Protein AF-A0A1A9I0U7-F1 (afdb_monomer_lite)

Foldseek 3Di:
DPPVVVVVVVVVVVVVVVVVVVVLLVVVVVCPVVQAWDWDQDPVAIKIKHWDDPDSRKIKIWIWTQDPNDIGTDDIDIDD

Structure (mmCIF, N/CA/C/O backbone):
data_AF-A0A1A9I0U7-F1
#
_entry.id   AF-A0A1A9I0U7-F1
#
loop_
_atom_site.group_PDB
_atom_site.id
_atom_site.type_symbol
_atom_site.label_atom_id
_atom_site.label_alt_id
_atom_site.label_comp_id
_atom_site.label_asym_id
_atom_site.label_entity_id
_atom_site.label_seq_id
_atom_site.pdbx_PDB_ins_code
_atom_site.Cartn_x
_atom_site.Cartn_y
_atom_site.Cartn_z
_atom_site.occupancy
_atom_site.B_iso_or_equiv
_atom_site.auth_seq_id
_atom_site.auth_comp_id
_atom_site.auth_asym_id
_atom_site.auth_atom_id
_atom_site.pdbx_PDB_model_num
ATOM 1 N N . MET A 1 1 ? 26.143 15.570 -43.236 1.00 59.41 1 MET A N 1
ATOM 2 C CA . MET A 1 1 ? 26.386 14.581 -42.153 1.00 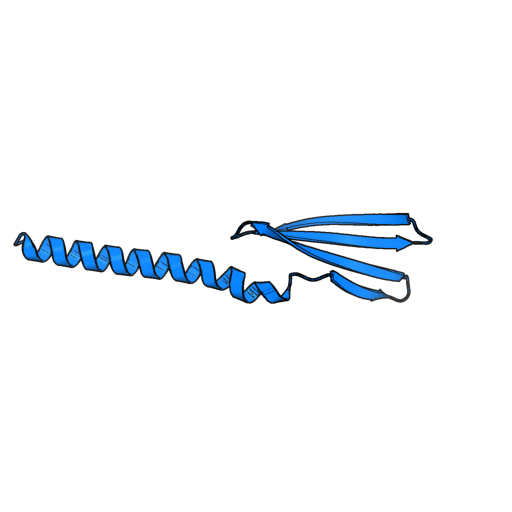59.41 1 MET A CA 1
ATOM 3 C C . MET A 1 1 ? 26.464 13.188 -42.751 1.00 59.41 1 MET A C 1
ATOM 5 O O . MET A 1 1 ? 25.529 12.803 -43.445 1.00 59.41 1 MET A O 1
ATOM 9 N N . LYS A 1 2 ? 27.560 12.456 -42.510 1.00 78.00 2 LYS A N 1
ATOM 10 C CA . LYS A 1 2 ? 27.720 11.067 -42.970 1.00 78.00 2 LYS A CA 1
ATOM 11 C C . LYS A 1 2 ? 26.659 10.181 -42.306 1.00 78.00 2 LYS A C 1
ATOM 13 O O . LYS A 1 2 ? 26.327 10.396 -41.141 1.00 78.00 2 LYS A O 1
ATOM 18 N N . THR A 1 3 ? 26.139 9.192 -43.029 1.00 78.31 3 THR A N 1
ATOM 19 C CA . THR A 1 3 ? 25.078 8.283 -42.553 1.00 78.31 3 THR A CA 1
ATOM 20 C C . THR A 1 3 ? 25.436 7.619 -41.219 1.00 78.31 3 THR A C 1
ATOM 22 O O . THR A 1 3 ? 24.590 7.537 -40.334 1.00 78.31 3 THR A O 1
ATOM 25 N N . GLY A 1 4 ? 26.715 7.282 -41.010 1.00 78.75 4 GLY A N 1
ATOM 26 C CA . GLY A 1 4 ? 27.209 6.751 -39.734 1.00 78.75 4 GLY A CA 1
ATOM 27 C C . GLY A 1 4 ? 27.017 7.699 -38.542 1.00 78.75 4 GLY A C 1
ATOM 28 O O . GLY A 1 4 ? 26.622 7.260 -37.469 1.00 78.75 4 GLY A O 1
ATOM 29 N N . THR A 1 5 ? 27.191 9.013 -38.725 1.00 80.12 5 THR A N 1
ATOM 30 C CA . THR A 1 5 ? 26.975 10.004 -37.655 1.00 80.12 5 THR A CA 1
ATOM 31 C C . THR A 1 5 ? 25.500 10.092 -37.252 1.00 80.12 5 THR A C 1
ATOM 33 O O . THR A 1 5 ? 25.197 10.252 -36.076 1.00 80.12 5 THR A O 1
ATOM 36 N N . LYS A 1 6 ? 24.569 9.940 -38.205 1.00 81.25 6 LYS A N 1
ATOM 37 C CA . LYS A 1 6 ? 23.124 9.940 -37.917 1.00 81.25 6 LYS A CA 1
ATOM 38 C C . LYS A 1 6 ? 22.703 8.718 -37.095 1.00 81.25 6 LYS A C 1
ATOM 40 O O . LYS A 1 6 ? 21.909 8.861 -36.173 1.00 81.25 6 LYS A O 1
ATOM 45 N N . ILE A 1 7 ? 23.264 7.546 -37.400 1.00 88.00 7 ILE A N 1
ATOM 46 C CA . ILE A 1 7 ? 22.977 6.299 -36.673 1.00 88.00 7 ILE A CA 1
ATOM 47 C C . ILE A 1 7 ? 23.471 6.390 -35.226 1.00 88.00 7 ILE A C 1
ATOM 49 O O . ILE A 1 7 ? 22.732 6.049 -34.308 1.00 88.00 7 ILE A O 1
ATOM 53 N N . ILE A 1 8 ? 24.678 6.918 -35.005 1.00 88.38 8 ILE A N 1
ATOM 54 C CA . ILE A 1 8 ? 25.230 7.079 -33.651 1.00 88.38 8 ILE A CA 1
ATOM 55 C C . ILE A 1 8 ? 24.360 8.024 -32.809 1.00 88.38 8 ILE A C 1
ATOM 57 O O . ILE A 1 8 ? 24.051 7.711 -31.662 1.00 88.38 8 ILE A O 1
ATOM 61 N N . ILE A 1 9 ? 23.910 9.145 -33.383 1.00 87.75 9 ILE A N 1
ATOM 62 C CA . ILE A 1 9 ? 23.018 10.089 -32.689 1.00 87.75 9 ILE A CA 1
ATOM 63 C C . ILE A 1 9 ? 21.666 9.433 -32.364 1.00 87.75 9 ILE A C 1
ATOM 65 O O . ILE A 1 9 ? 21.151 9.617 -31.264 1.00 87.75 9 ILE A O 1
ATOM 69 N N . ALA A 1 10 ? 21.111 8.632 -33.280 1.00 89.75 10 ALA A N 1
ATOM 70 C CA . ALA A 1 10 ? 19.858 7.914 -33.045 1.00 89.75 10 ALA A CA 1
ATOM 71 C C . ALA A 1 10 ? 19.978 6.884 -31.906 1.00 89.75 10 ALA A C 1
ATOM 73 O O . ALA A 1 10 ? 19.099 6.813 -31.048 1.00 89.75 10 ALA A O 1
ATOM 74 N N . ILE A 1 11 ? 21.084 6.134 -31.850 1.00 90.25 11 ILE A N 1
ATOM 75 C CA . ILE A 1 11 ? 21.348 5.164 -30.775 1.00 90.25 11 ILE A CA 1
ATOM 76 C C . ILE A 1 11 ? 21.525 5.880 -29.431 1.00 90.25 11 ILE A C 1
ATOM 78 O O . ILE A 1 11 ? 20.937 5.464 -28.435 1.00 90.25 11 ILE A O 1
ATOM 82 N N . ALA A 1 12 ? 22.282 6.981 -29.398 1.00 88.31 12 ALA A N 1
ATOM 83 C CA . ALA A 1 12 ? 22.463 7.771 -28.183 1.00 88.31 12 ALA A CA 1
ATOM 84 C C . ALA A 1 12 ? 21.125 8.326 -27.661 1.00 88.31 12 ALA A C 1
ATOM 86 O O . ALA A 1 12 ? 20.841 8.225 -26.468 1.00 88.31 12 ALA A O 1
ATOM 87 N N . GLY A 1 13 ? 20.269 8.834 -28.555 1.00 87.56 13 GLY A N 1
ATOM 88 C CA . GLY A 1 13 ? 18.920 9.286 -28.204 1.00 87.56 13 GLY A CA 1
ATOM 89 C C . GLY A 1 13 ? 18.040 8.163 -27.644 1.00 87.56 13 GLY A C 1
ATOM 90 O O . GLY A 1 13 ? 17.353 8.363 -26.644 1.00 87.56 13 GLY A O 1
ATOM 91 N N . PHE A 1 14 ? 18.107 6.964 -28.229 1.00 88.38 14 PHE A N 1
ATOM 92 C CA . PHE A 1 14 ? 17.355 5.802 -27.751 1.00 88.38 14 PHE A CA 1
ATOM 93 C C . PHE A 1 14 ? 17.811 5.337 -26.358 1.00 88.38 14 PHE A C 1
ATOM 95 O O . PHE A 1 14 ? 16.976 5.049 -25.506 1.00 88.38 14 PHE A O 1
ATOM 102 N N . ILE A 1 15 ? 19.120 5.336 -26.083 1.00 87.69 15 ILE A N 1
ATOM 103 C CA . ILE A 1 15 ? 19.664 4.981 -24.760 1.00 87.69 15 ILE A CA 1
ATOM 104 C C . ILE A 1 15 ? 19.196 5.974 -23.689 1.00 87.69 15 ILE A C 1
ATOM 106 O O . ILE A 1 15 ? 18.768 5.556 -22.611 1.00 87.69 15 ILE A O 1
ATOM 110 N N . VAL A 1 16 ? 19.232 7.278 -23.986 1.00 85.81 16 VAL A N 1
ATOM 111 C CA . VAL A 1 16 ? 18.741 8.318 -23.066 1.00 85.81 16 VAL A CA 1
ATOM 112 C C . VAL A 1 16 ? 17.244 8.145 -22.803 1.00 85.81 16 VAL A C 1
ATOM 114 O O . VAL A 1 16 ? 16.810 8.230 -21.656 1.00 85.81 16 VAL A O 1
ATOM 117 N N . PHE A 1 17 ? 16.461 7.823 -23.835 1.00 80.06 17 PHE A N 1
ATOM 118 C CA . PHE A 1 17 ? 15.033 7.548 -23.694 1.00 80.06 17 PHE A CA 1
ATOM 119 C C . PHE A 1 17 ? 14.758 6.312 -22.820 1.00 80.06 17 PHE A C 1
ATOM 121 O O . PHE A 1 17 ? 13.940 6.373 -21.901 1.00 80.06 17 PHE A O 1
ATOM 128 N N . CYS A 1 18 ? 15.494 5.214 -23.025 1.00 79.69 18 CYS A N 1
ATOM 129 C CA . CYS A 1 18 ? 15.389 4.014 -22.191 1.00 79.69 18 CYS A CA 1
ATOM 130 C C . CYS A 1 18 ? 15.745 4.288 -20.722 1.00 79.69 18 CYS A C 1
ATOM 132 O O . CYS A 1 18 ? 15.022 3.844 -19.831 1.00 79.69 18 CYS A O 1
ATOM 134 N N . ALA A 1 19 ? 16.811 5.048 -20.457 1.00 78.25 19 ALA A N 1
ATOM 135 C CA . ALA A 1 19 ? 17.222 5.406 -19.097 1.00 78.25 19 ALA A CA 1
ATOM 136 C C . ALA A 1 19 ? 16.194 6.295 -18.371 1.00 78.25 19 ALA A C 1
ATOM 138 O O . ALA A 1 19 ? 16.104 6.292 -17.139 1.00 78.25 19 ALA A O 1
ATOM 139 N N . TRP A 1 20 ? 15.399 7.059 -19.121 1.00 73.31 20 TRP A N 1
ATOM 140 C CA . TRP A 1 20 ? 14.348 7.893 -18.547 1.00 73.31 20 TRP A CA 1
ATOM 141 C C . TRP A 1 20 ? 13.133 7.069 -18.107 1.00 73.31 20 TRP A C 1
ATOM 143 O O . TRP A 1 20 ? 12.585 7.310 -17.031 1.00 73.31 20 TRP A O 1
ATOM 153 N N . ILE A 1 21 ? 12.766 6.039 -18.878 1.00 73.81 21 ILE A N 1
ATOM 154 C CA . ILE A 1 21 ? 11.671 5.115 -18.536 1.00 73.81 21 ILE A CA 1
ATOM 155 C C . ILE A 1 21 ? 12.001 4.307 -17.273 1.00 73.81 21 ILE A C 1
ATOM 157 O O . ILE A 1 21 ? 11.146 4.145 -16.401 1.00 73.81 21 ILE A O 1
ATOM 161 N N . THR A 1 22 ? 13.240 3.829 -17.120 1.00 68.56 22 THR A N 1
ATOM 162 C CA . THR A 1 22 ? 13.621 3.008 -15.957 1.00 68.56 22 THR A CA 1
ATOM 163 C C . THR A 1 22 ? 13.548 3.772 -14.634 1.00 68.56 22 THR A C 1
ATOM 165 O O . THR A 1 22 ? 13.176 3.185 -13.619 1.00 68.56 22 THR A O 1
ATOM 168 N N . ASN A 1 23 ? 13.826 5.080 -14.637 1.00 67.38 23 ASN A N 1
ATOM 169 C CA . ASN A 1 23 ? 13.744 5.920 -13.437 1.00 67.38 23 ASN A CA 1
ATOM 170 C C . ASN A 1 23 ? 12.313 6.052 -12.885 1.00 67.38 23 ASN A C 1
ATOM 172 O O . ASN A 1 23 ? 12.136 6.141 -11.670 1.00 67.38 23 ASN A O 1
ATOM 176 N N . GLN A 1 24 ? 11.285 6.027 -13.741 1.00 64.81 24 GLN A N 1
ATOM 177 C CA . GLN A 1 24 ? 9.891 6.129 -13.287 1.00 64.81 24 GLN A CA 1
ATOM 178 C C . GLN A 1 24 ? 9.428 4.868 -12.537 1.00 64.81 24 GLN A C 1
ATOM 180 O O . GLN A 1 24 ? 8.670 4.951 -11.572 1.00 64.81 24 GLN A O 1
ATOM 185 N N . ILE A 1 25 ? 9.946 3.697 -12.916 1.00 64.75 25 ILE A N 1
ATOM 186 C CA . ILE A 1 25 ? 9.582 2.404 -12.314 1.00 64.75 25 ILE A CA 1
ATOM 187 C C . ILE A 1 25 ? 10.103 2.278 -10.869 1.00 64.75 25 ILE A C 1
ATOM 189 O O . ILE A 1 25 ? 9.495 1.600 -10.034 1.00 64.75 25 ILE A O 1
ATOM 193 N N . ASP A 1 26 ? 11.204 2.949 -10.531 1.00 65.81 26 ASP A N 1
ATOM 194 C CA . ASP A 1 26 ? 11.797 2.852 -9.195 1.00 65.81 26 ASP A CA 1
ATOM 195 C C . ASP A 1 26 ? 11.004 3.600 -8.111 1.00 65.81 26 ASP A C 1
ATOM 197 O O . ASP A 1 26 ? 11.076 3.224 -6.937 1.00 65.81 26 ASP A O 1
ATOM 201 N N . GLY A 1 27 ? 10.183 4.594 -8.472 1.00 66.62 27 GLY A N 1
ATOM 202 C CA . GLY A 1 27 ? 9.305 5.292 -7.523 1.00 66.62 27 GLY A CA 1
ATOM 203 C C . GLY A 1 27 ? 8.298 4.352 -6.846 1.00 66.62 27 GLY A C 1
ATOM 204 O O . GLY A 1 27 ? 8.136 4.372 -5.625 1.00 66.62 27 GLY A O 1
ATOM 205 N N . ILE A 1 28 ? 7.698 3.446 -7.619 1.00 66.94 28 ILE A N 1
ATOM 206 C CA . ILE A 1 28 ? 6.728 2.455 -7.125 1.00 66.94 28 ILE A CA 1
ATOM 207 C C . ILE A 1 28 ? 7.403 1.402 -6.245 1.00 66.94 28 ILE A C 1
ATOM 209 O O . ILE A 1 28 ? 6.851 1.001 -5.219 1.00 66.94 28 ILE A O 1
ATOM 213 N N . LYS A 1 29 ? 8.624 0.971 -6.595 1.00 69.69 29 LYS A N 1
ATOM 214 C CA . LYS A 1 29 ? 9.391 0.044 -5.745 1.00 69.69 29 LYS A CA 1
ATOM 215 C C . LYS A 1 29 ? 9.678 0.648 -4.375 1.00 69.69 29 LYS A C 1
ATOM 217 O O . LYS A 1 29 ? 9.584 -0.066 -3.379 1.00 69.69 29 LYS A O 1
ATOM 222 N N . LYS A 1 30 ? 9.979 1.949 -4.314 1.00 73.50 30 LYS A N 1
ATOM 223 C CA . LYS A 1 30 ? 10.177 2.661 -3.046 1.00 73.50 30 LYS A CA 1
ATOM 224 C C . LYS A 1 30 ? 8.899 2.714 -2.218 1.00 73.50 30 LYS A C 1
ATOM 226 O O . LYS A 1 30 ? 8.993 2.580 -1.012 1.00 73.50 30 LYS A O 1
ATOM 231 N N . ALA A 1 31 ? 7.724 2.834 -2.831 1.00 76.56 31 ALA A N 1
ATOM 232 C CA . ALA A 1 31 ? 6.439 2.846 -2.124 1.00 76.56 31 ALA A CA 1
ATOM 233 C C . ALA A 1 31 ? 5.916 1.446 -1.736 1.00 76.56 31 ALA A C 1
ATOM 235 O O . ALA A 1 31 ? 4.866 1.331 -1.109 1.00 76.56 31 ALA A O 1
ATOM 236 N N . LYS A 1 32 ? 6.653 0.367 -2.040 1.00 79.25 32 LYS A N 1
ATOM 237 C CA . LYS A 1 32 ? 6.248 -1.012 -1.718 1.00 79.25 32 LYS A CA 1
ATOM 238 C C . LYS A 1 32 ? 6.063 -1.262 -0.215 1.00 79.25 32 LYS A C 1
ATOM 240 O O . LYS A 1 32 ? 5.312 -2.160 0.152 1.00 79.25 32 LYS A O 1
ATOM 245 N N . TRP A 1 33 ? 6.716 -0.478 0.648 1.00 83.81 33 TRP A N 1
ATOM 246 C CA . TRP A 1 33 ? 6.530 -0.571 2.101 1.00 83.81 33 TRP A CA 1
ATOM 247 C C . TRP A 1 33 ? 5.101 -0.224 2.540 1.00 83.81 33 TRP A C 1
ATOM 249 O O . TRP A 1 33 ? 4.662 -0.723 3.571 1.00 83.81 33 TRP A O 1
ATOM 259 N N . LEU A 1 34 ? 4.374 0.575 1.748 1.00 84.06 34 LEU A N 1
ATOM 260 C CA . LEU A 1 34 ? 3.015 1.012 2.057 1.00 84.06 34 LEU A CA 1
ATOM 261 C C . LEU A 1 34 ? 2.001 -0.141 1.973 1.00 84.06 34 LEU A C 1
ATOM 263 O O . LEU A 1 34 ? 0.995 -0.091 2.669 1.00 84.06 34 LEU A O 1
ATOM 267 N N . ILE A 1 35 ? 2.285 -1.188 1.178 1.00 86.06 35 ILE A N 1
ATOM 268 C CA . ILE A 1 35 ? 1.392 -2.327 0.881 1.00 86.06 35 ILE A CA 1
ATOM 269 C C . ILE A 1 35 ? 1.242 -3.256 2.099 1.00 86.06 35 ILE A C 1
ATOM 271 O O . ILE A 1 35 ? 1.795 -4.360 2.144 1.00 86.06 35 ILE A O 1
ATOM 275 N N . ARG A 1 36 ? 0.509 -2.791 3.107 1.00 88.19 36 ARG A N 1
ATOM 276 C CA . ARG A 1 36 ? 0.086 -3.528 4.300 1.00 88.19 36 ARG A CA 1
ATOM 277 C C . ARG A 1 36 ? -1.218 -2.935 4.829 1.00 88.19 36 ARG A C 1
ATOM 279 O O . ARG A 1 36 ? -1.689 -1.900 4.357 1.00 88.19 36 ARG A O 1
ATOM 286 N N . THR A 1 37 ? -1.773 -3.602 5.833 1.00 88.38 37 THR A N 1
ATOM 287 C CA . THR A 1 37 ? -2.768 -3.010 6.723 1.00 88.38 37 THR A CA 1
ATOM 288 C C . THR A 1 37 ? -2.055 -2.305 7.870 1.00 88.38 37 THR A C 1
ATOM 290 O O . THR A 1 37 ? -1.243 -2.911 8.571 1.00 88.38 37 THR A O 1
ATOM 293 N N . TRP A 1 38 ? -2.359 -1.028 8.036 1.00 90.81 38 TRP A N 1
ATOM 294 C CA . TRP A 1 38 ? -1.903 -0.161 9.108 1.00 90.81 38 TRP A CA 1
ATOM 295 C C . TRP A 1 38 ? -3.029 0.001 10.118 1.00 90.81 38 TRP A C 1
ATOM 297 O O . TRP A 1 38 ? -4.191 0.112 9.737 1.00 90.81 38 TRP A O 1
ATOM 307 N N . GLU A 1 39 ? -2.684 0.004 11.400 1.00 91.50 39 GLU A N 1
ATOM 308 C CA . GLU A 1 39 ? -3.617 0.258 12.495 1.00 91.50 39 GLU A CA 1
ATOM 309 C C . GLU A 1 39 ? -3.152 1.506 13.246 1.00 91.50 39 GLU A C 1
ATOM 311 O O . GLU A 1 39 ? -2.008 1.581 13.698 1.00 91.50 39 GLU A O 1
ATOM 316 N N . ASN A 1 40 ? -4.048 2.478 13.389 1.00 88.56 40 ASN A N 1
ATOM 317 C CA . ASN A 1 40 ? -3.860 3.656 14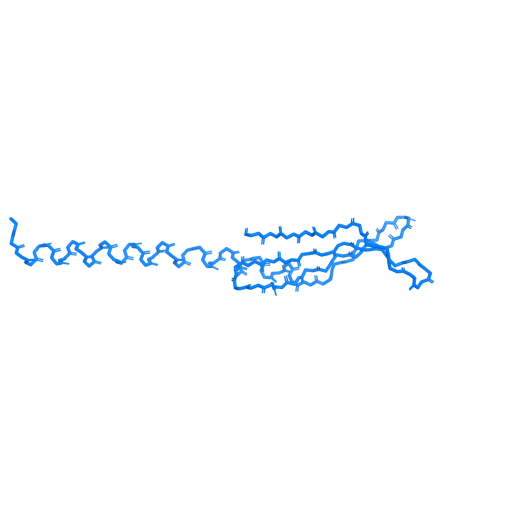.216 1.00 88.56 40 ASN A CA 1
ATOM 318 C C . ASN A 1 40 ? -4.837 3.594 15.393 1.00 88.56 40 ASN A C 1
ATOM 320 O O . ASN A 1 40 ? -6.054 3.628 15.210 1.00 88.56 40 ASN A O 1
ATOM 324 N N . LYS A 1 41 ? -4.294 3.480 16.606 1.00 88.88 41 LYS A N 1
ATOM 325 C CA . LYS A 1 41 ? -5.080 3.406 17.838 1.00 88.88 41 LYS A CA 1
ATOM 326 C C . LYS A 1 41 ? -5.302 4.811 18.377 1.00 88.88 41 LYS A C 1
ATOM 328 O O . LYS A 1 41 ? -4.350 5.467 18.796 1.00 88.88 41 LYS A O 1
ATOM 333 N N . THR A 1 42 ? -6.554 5.245 18.407 1.00 84.62 42 THR A N 1
ATOM 334 C CA . THR A 1 42 ? -6.972 6.508 19.019 1.00 84.62 42 THR A CA 1
ATOM 335 C C . THR A 1 42 ? -7.790 6.228 20.288 1.00 84.62 42 THR A C 1
ATOM 337 O O . THR A 1 42 ? -8.237 5.096 20.498 1.00 84.62 42 THR A O 1
ATOM 340 N N . PRO A 1 43 ? -8.018 7.232 21.155 1.00 83.88 43 PRO A N 1
ATOM 341 C CA . PRO A 1 43 ? -8.906 7.081 22.312 1.00 83.88 43 PRO A CA 1
ATOM 342 C C . PRO A 1 43 ? -10.354 6.709 21.945 1.00 83.88 43 PRO A C 1
ATOM 344 O O . PRO A 1 43 ? -11.076 6.173 22.779 1.00 83.88 43 PRO A O 1
ATOM 347 N N . GLU A 1 44 ? -10.774 6.987 20.708 1.00 80.19 44 GLU A N 1
ATOM 348 C CA . GLU A 1 44 ? -12.134 6.752 20.207 1.00 80.19 44 GLU A CA 1
ATOM 349 C C . GLU A 1 44 ? -12.295 5.382 19.526 1.00 80.19 44 GLU A C 1
ATOM 351 O O . GLU A 1 44 ? -13.418 4.918 19.320 1.00 80.19 44 GLU A O 1
ATOM 356 N N . GLY A 1 45 ? -11.190 4.715 19.180 1.00 82.50 45 GLY A N 1
ATOM 357 C CA . GLY A 1 45 ? -11.200 3.414 18.516 1.00 82.50 45 GLY A CA 1
ATOM 358 C C . GLY A 1 45 ? -9.945 3.148 17.685 1.00 82.50 45 GLY A C 1
ATOM 359 O O . GLY A 1 45 ? -9.020 3.953 17.623 1.00 82.50 45 GLY A O 1
ATOM 360 N N . SER A 1 46 ? -9.903 1.985 17.034 1.00 87.00 46 SER A N 1
ATOM 361 C CA . SER A 1 46 ? -8.825 1.647 16.095 1.00 87.00 46 SER A CA 1
ATOM 362 C C . SER A 1 46 ? -9.258 1.958 14.665 1.00 87.00 46 SER A C 1
ATOM 364 O O . SER A 1 46 ? -10.293 1.472 14.207 1.00 87.00 46 SER A O 1
ATOM 366 N N . ILE A 1 47 ? -8.462 2.771 13.974 1.00 88.12 47 ILE A N 1
ATOM 367 C CA . ILE A 1 47 ? -8.619 3.097 12.556 1.00 88.12 47 ILE A CA 1
ATOM 368 C C . ILE A 1 47 ? -7.673 2.201 11.768 1.00 88.12 47 ILE A C 1
ATOM 370 O O . ILE A 1 47 ? -6.483 2.124 12.072 1.00 88.12 47 ILE A O 1
ATOM 374 N N . TYR A 1 48 ? -8.196 1.539 10.747 1.00 88.81 48 TYR A N 1
ATOM 375 C CA . TYR A 1 48 ? -7.438 0.656 9.879 1.00 88.81 48 TYR A CA 1
ATOM 376 C C . TYR A 1 48 ? -7.311 1.267 8.495 1.00 88.81 48 TYR A C 1
ATOM 378 O O . TYR A 1 48 ? -8.288 1.746 7.926 1.00 88.81 48 TYR A O 1
ATOM 386 N N . GLU A 1 49 ? -6.120 1.181 7.921 1.00 88.44 49 GLU A N 1
ATOM 387 C CA . GLU A 1 49 ? -5.871 1.574 6.543 1.00 88.44 49 GLU A CA 1
ATOM 388 C C . GLU A 1 49 ? -5.199 0.425 5.803 1.00 88.44 49 GLU A C 1
ATOM 390 O O . GLU A 1 49 ? -4.117 -0.020 6.173 1.00 88.44 49 GLU A O 1
ATOM 395 N N . THR A 1 50 ? -5.840 -0.095 4.761 1.00 87.12 50 THR A N 1
ATOM 396 C CA . THR A 1 50 ? -5.278 -1.187 3.958 1.00 87.12 50 THR A CA 1
ATOM 397 C C . THR A 1 50 ? -4.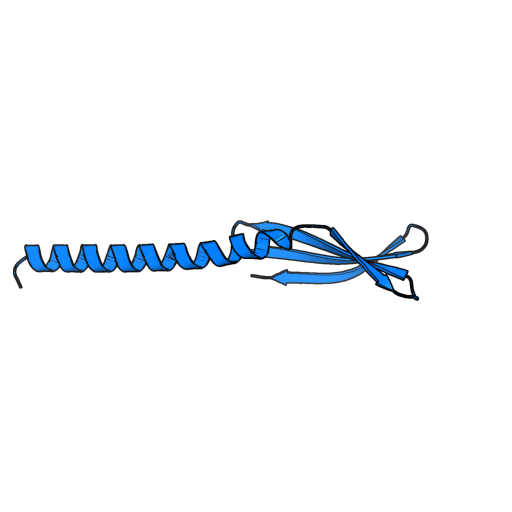910 -0.686 2.580 1.00 87.12 50 THR A C 1
ATOM 399 O O . THR A 1 50 ? -5.777 -0.236 1.834 1.00 87.12 50 THR A O 1
ATOM 402 N N . TRP A 1 51 ? -3.635 -0.832 2.233 1.00 88.06 51 TRP A N 1
ATOM 403 C CA . TRP A 1 51 ? -3.109 -0.503 0.916 1.00 88.06 51 TRP A CA 1
ATOM 404 C C . TRP A 1 51 ? -2.816 -1.768 0.125 1.00 88.06 51 TRP A C 1
ATOM 406 O O . TRP A 1 51 ? -2.126 -2.674 0.598 1.00 88.06 51 TRP A O 1
ATOM 416 N N . ASN A 1 52 ? -3.305 -1.810 -1.107 1.00 83.69 52 ASN A N 1
ATOM 417 C CA . ASN A 1 52 ? -3.041 -2.885 -2.042 1.00 83.69 52 ASN A CA 1
ATOM 418 C C . ASN A 1 52 ? -2.535 -2.342 -3.382 1.00 83.69 52 ASN A C 1
ATOM 420 O O . ASN A 1 52 ? -2.791 -1.200 -3.766 1.00 83.69 52 ASN A O 1
ATOM 424 N N . LYS A 1 53 ? -1.799 -3.184 -4.103 1.00 81.69 53 LYS A N 1
ATOM 425 C CA . LYS A 1 53 ? -1.329 -2.894 -5.454 1.00 81.69 53 LYS A CA 1
ATOM 426 C C . LYS A 1 53 ? -2.445 -3.204 -6.448 1.00 81.69 53 LYS A C 1
ATOM 428 O O . LYS A 1 53 ? -2.848 -4.359 -6.561 1.00 81.69 53 LYS A O 1
ATOM 433 N N . THR A 1 54 ? -2.915 -2.195 -7.174 1.00 76.50 54 THR A N 1
ATOM 434 C CA . THR A 1 54 ? -3.983 -2.367 -8.175 1.00 76.50 54 THR A CA 1
ATOM 435 C C . THR A 1 54 ? -3.398 -2.739 -9.534 1.00 76.50 54 THR A C 1
ATOM 437 O O . THR A 1 54 ? -3.940 -3.587 -10.237 1.00 76.50 54 THR A O 1
ATOM 440 N N . ASN A 1 55 ? -2.249 -2.160 -9.891 1.00 71.25 55 ASN A N 1
ATOM 441 C CA . ASN A 1 55 ? -1.487 -2.526 -11.084 1.00 71.25 55 ASN A CA 1
ATOM 442 C C . ASN A 1 55 ? 0.016 -2.244 -10.867 1.00 71.25 55 ASN A C 1
ATOM 444 O O . ASN A 1 55 ? 0.448 -1.919 -9.763 1.00 71.25 55 ASN A O 1
ATOM 448 N N . ASN A 1 56 ? 0.851 -2.396 -11.900 1.00 67.25 56 ASN A N 1
ATOM 449 C CA . ASN A 1 56 ? 2.298 -2.183 -11.779 1.00 67.25 56 ASN A CA 1
ATOM 450 C C . ASN A 1 56 ? 2.730 -0.748 -11.456 1.00 67.25 56 ASN A C 1
ATOM 452 O O . ASN A 1 56 ? 3.891 -0.574 -11.086 1.00 67.25 56 ASN A O 1
ATOM 456 N N . THR A 1 57 ? 1.820 0.216 -11.540 1.00 68.69 57 THR A N 1
ATOM 457 C CA . THR A 1 57 ? 2.064 1.645 -11.339 1.00 68.69 57 THR A CA 1
ATOM 458 C C . THR A 1 57 ? 1.212 2.288 -10.245 1.00 68.69 57 THR A C 1
ATOM 460 O O . THR A 1 57 ? 1.594 3.332 -9.739 1.00 68.69 57 THR A O 1
ATOM 463 N N . GLU A 1 58 ? 0.136 1.641 -9.805 1.00 75.19 58 GLU A N 1
ATOM 464 C CA . GLU A 1 58 ? -0.905 2.245 -8.975 1.00 75.19 58 GLU A CA 1
ATOM 465 C C . GLU A 1 58 ? -1.138 1.471 -7.678 1.00 75.19 58 GLU A C 1
ATOM 467 O O . GLU A 1 58 ? -1.152 0.229 -7.640 1.00 75.19 58 GLU A O 1
ATOM 472 N N . PHE A 1 59 ? -1.413 2.232 -6.619 1.00 80.31 59 PHE A N 1
ATOM 473 C CA . PHE A 1 59 ? -1.825 1.716 -5.319 1.00 80.31 59 PHE A CA 1
ATOM 474 C C . PHE A 1 59 ? -3.224 2.220 -4.974 1.00 80.31 59 PHE A C 1
ATOM 476 O O . PHE A 1 59 ? -3.546 3.391 -5.178 1.00 80.31 59 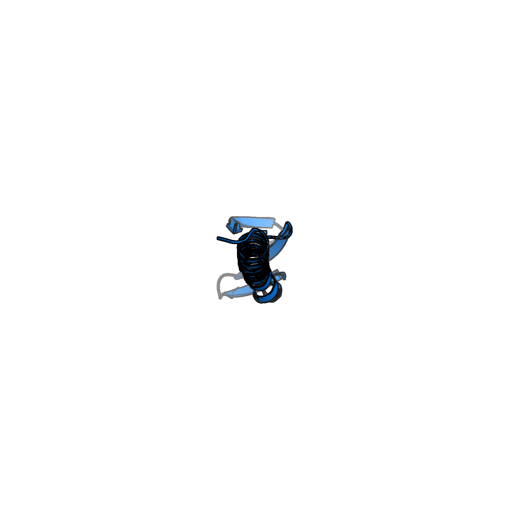PHE A O 1
ATOM 483 N N . ALA A 1 60 ? -4.042 1.336 -4.411 1.00 81.06 60 ALA A N 1
ATOM 484 C CA . ALA A 1 60 ? -5.333 1.686 -3.836 1.00 81.06 60 ALA A CA 1
ATOM 485 C C . ALA A 1 60 ? -5.311 1.438 -2.326 1.00 81.06 60 ALA A C 1
ATOM 487 O O . ALA A 1 60 ? -4.923 0.363 -1.868 1.00 81.06 60 ALA A O 1
ATOM 488 N N . GLY A 1 61 ? -5.731 2.442 -1.569 1.00 84.50 61 GLY A N 1
ATOM 489 C CA . GLY A 1 61 ? -5.895 2.435 -0.125 1.00 84.50 61 GLY A CA 1
ATOM 490 C C . GLY A 1 61 ? -7.369 2.502 0.259 1.00 84.50 61 GLY A C 1
ATOM 491 O O . GLY A 1 61 ? -8.189 3.097 -0.442 1.00 84.50 61 GLY A O 1
ATOM 492 N N . LYS A 1 62 ? -7.722 1.886 1.384 1.00 84.88 62 LYS A N 1
ATOM 493 C CA . LYS A 1 62 ? -9.045 2.019 2.005 1.00 84.88 62 LYS A CA 1
ATOM 494 C C . LYS A 1 62 ? -8.882 2.248 3.496 1.00 84.88 62 LYS A C 1
ATOM 496 O O . LYS A 1 62 ? -8.167 1.476 4.135 1.00 84.88 62 LYS A O 1
ATOM 501 N N . SER A 1 63 ? -9.587 3.242 4.030 1.00 84.31 63 SER A N 1
ATOM 502 C CA . SER A 1 63 ? -9.639 3.529 5.467 1.00 84.31 63 SER A CA 1
ATOM 503 C C . SER A 1 63 ? -10.985 3.104 6.058 1.00 84.31 63 SER A C 1
ATOM 505 O O . SER A 1 63 ? -12.039 3.387 5.479 1.00 84.31 63 SER A O 1
ATOM 507 N N . TYR A 1 64 ? -10.964 2.393 7.186 1.00 83.94 64 TYR A N 1
ATOM 508 C CA . TYR A 1 64 ? -12.156 1.880 7.863 1.00 83.94 64 TYR A CA 1
ATOM 509 C C . TYR A 1 64 ? -11.970 1.766 9.384 1.00 83.94 64 TYR A C 1
ATOM 511 O O . TYR A 1 64 ? -10.861 1.587 9.879 1.00 83.94 64 TYR A O 1
ATOM 519 N N . ILE A 1 65 ? -13.069 1.817 10.137 1.00 83.81 65 ILE A N 1
ATOM 520 C CA . ILE A 1 65 ? -13.112 1.480 11.571 1.00 83.81 65 ILE A CA 1
ATOM 521 C C . ILE A 1 65 ? -13.981 0.242 11.745 1.00 83.81 65 ILE A C 1
ATOM 523 O O . ILE A 1 65 ? -14.995 0.078 11.064 1.00 83.81 65 ILE A O 1
ATOM 527 N N . VAL A 1 66 ? -13.590 -0.623 12.678 1.00 78.12 66 VAL A N 1
ATOM 528 C CA . VAL A 1 66 ? -14.399 -1.766 13.104 1.00 78.12 66 VAL A CA 1
ATOM 529 C C . VAL A 1 66 ? -15.064 -1.410 14.429 1.00 78.12 66 VAL A C 1
ATOM 531 O O . VAL A 1 66 ? -14.380 -1.233 15.437 1.00 78.12 66 VAL A O 1
ATOM 534 N N . LYS A 1 67 ? -16.395 -1.306 14.439 1.00 77.62 67 LYS A N 1
ATOM 535 C CA . LYS A 1 67 ? -17.188 -1.036 15.643 1.00 77.62 67 LYS A CA 1
ATOM 536 C C . LYS A 1 67 ? -18.178 -2.173 15.852 1.00 77.62 67 LYS A C 1
ATOM 538 O O . LYS A 1 67 ? -19.018 -2.418 15.002 1.00 77.62 67 LYS A O 1
ATOM 543 N N . GLU A 1 68 ? -18.047 -2.892 16.967 1.00 69.69 68 GLU A N 1
ATOM 544 C CA . GLU A 1 68 ? -19.007 -3.927 17.403 1.00 69.69 68 GLU A CA 1
ATOM 545 C C . GLU A 1 68 ? -19.357 -5.001 16.345 1.00 69.69 68 GLU A C 1
ATOM 547 O O . GLU A 1 68 ? -20.426 -5.599 16.401 1.00 69.69 68 GLU A O 1
ATOM 552 N N . LYS A 1 69 ? -18.401 -5.315 15.450 1.00 71.94 69 LYS A N 1
ATOM 553 C CA . LYS A 1 69 ? -18.471 -6.235 14.285 1.00 71.94 69 LYS A CA 1
ATOM 554 C C . LYS A 1 69 ? -18.930 -5.618 12.961 1.00 71.94 69 LYS A C 1
ATOM 556 O O . LYS A 1 69 ? -18.769 -6.278 11.936 1.00 71.94 69 LYS A O 1
ATOM 561 N N . ASP A 1 70 ? -19.373 -4.367 12.949 1.00 65.56 70 ASP A N 1
ATOM 562 C CA . ASP A 1 70 ? -19.648 -3.633 11.716 1.00 65.56 70 ASP A CA 1
ATOM 563 C C . ASP A 1 70 ? -18.420 -2.846 11.249 1.00 65.56 70 ASP A C 1
ATOM 565 O O . ASP A 1 70 ? -17.648 -2.302 12.045 1.00 65.56 70 ASP A O 1
ATOM 569 N N . THR A 1 71 ? -18.218 -2.807 9.929 1.00 76.62 71 THR A N 1
ATOM 570 C CA . THR A 1 71 ? -17.115 -2.073 9.295 1.00 76.62 71 THR A CA 1
ATOM 571 C C . THR A 1 71 ? -17.649 -0.788 8.681 1.00 76.62 71 THR A C 1
ATOM 573 O O . THR A 1 71 ? -18.420 -0.827 7.724 1.00 76.62 71 THR A O 1
ATOM 576 N N . ILE A 1 72 ? -17.217 0.351 9.214 1.00 77.44 72 ILE A N 1
ATOM 577 C CA . ILE A 1 72 ? -17.574 1.676 8.704 1.00 77.44 72 ILE A CA 1
ATOM 578 C C . ILE A 1 72 ? -16.409 2.160 7.843 1.00 77.44 72 ILE A C 1
ATOM 580 O O . ILE A 1 72 ? -15.305 2.362 8.348 1.00 77.44 72 ILE A O 1
ATOM 584 N N . VAL A 1 73 ? -16.640 2.302 6.537 1.00 75.19 73 VAL A N 1
ATOM 585 C CA . VAL A 1 73 ? -15.637 2.786 5.575 1.00 75.19 73 VAL A CA 1
ATOM 586 C 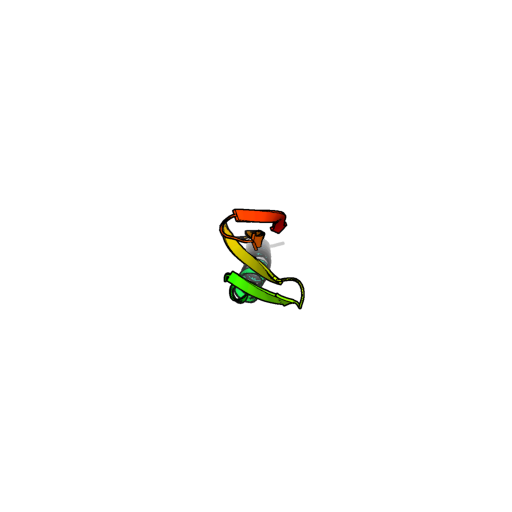C . VAL A 1 73 ? -15.655 4.312 5.559 1.00 75.19 73 VAL A C 1
ATOM 588 O O . VAL A 1 73 ? -16.718 4.904 5.390 1.00 75.19 73 VAL A O 1
ATOM 591 N N . PHE A 1 74 ? -14.486 4.933 5.709 1.00 66.88 74 PHE A N 1
ATOM 592 C CA . PHE A 1 74 ? -14.342 6.391 5.702 1.00 66.88 74 PHE A CA 1
ATOM 593 C C . PHE A 1 74 ? -14.078 6.905 4.291 1.00 66.88 74 PHE A C 1
ATOM 595 O O . PHE A 1 74 ? -14.796 7.780 3.819 1.00 66.88 74 PHE A O 1
ATOM 602 N N . GLU A 1 75 ? -13.080 6.344 3.600 1.00 69.31 75 GLU A N 1
ATOM 603 C CA . GLU A 1 75 ? -12.610 6.864 2.310 1.00 69.31 75 GLU A CA 1
ATOM 604 C C . GLU A 1 75 ? -11.993 5.764 1.426 1.00 69.31 75 GLU A C 1
ATOM 606 O O . GLU A 1 75 ? -11.438 4.771 1.914 1.00 69.31 75 GLU A O 1
ATOM 611 N N . ASN A 1 76 ? -12.077 5.960 0.106 1.00 65.88 76 ASN A N 1
ATOM 612 C CA . ASN A 1 76 ? -11.373 5.168 -0.902 1.00 65.88 76 ASN A CA 1
ATOM 613 C C . ASN A 1 76 ? -10.311 6.057 -1.556 1.00 65.88 76 ASN A C 1
ATOM 615 O O . ASN A 1 76 ? -10.646 7.072 -2.167 1.00 65.88 76 ASN A O 1
ATOM 619 N N . ILE A 1 77 ? -9.043 5.686 -1.400 1.00 69.31 77 ILE A N 1
ATOM 620 C CA . ILE A 1 77 ? -7.905 6.472 -1.870 1.00 69.31 77 ILE A CA 1
ATOM 621 C C . ILE A 1 77 ? -7.278 5.731 -3.048 1.00 69.31 77 ILE A C 1
ATOM 623 O O . ILE A 1 77 ? -6.700 4.661 -2.879 1.00 69.31 77 ILE A O 1
ATOM 627 N N . GLN A 1 78 ? -7.347 6.300 -4.248 1.00 65.19 78 GLN A N 1
ATOM 628 C CA . GLN A 1 78 ? -6.619 5.790 -5.411 1.00 65.19 78 GLN A CA 1
ATOM 629 C C . GLN A 1 78 ? -5.463 6.735 -5.732 1.00 65.19 78 GLN A C 1
ATOM 631 O O . GLN A 1 78 ? -5.672 7.938 -5.894 1.00 65.19 78 GLN A O 1
ATOM 636 N N . ARG A 1 79 ? -4.240 6.199 -5.824 1.00 57.31 79 ARG A N 1
ATOM 637 C CA . ARG A 1 79 ? 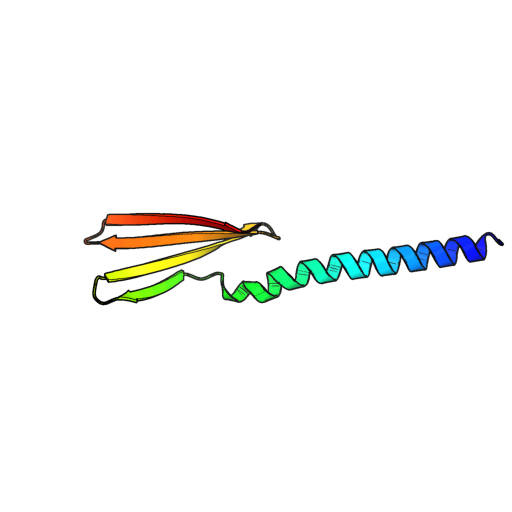-3.057 6.968 -6.224 1.00 57.31 79 ARG A CA 1
ATOM 638 C C . ARG A 1 79 ? -2.495 6.407 -7.530 1.00 57.31 79 ARG A C 1
ATOM 640 O O . ARG A 1 79 ? -2.067 5.249 -7.559 1.00 57.31 79 ARG A O 1
ATOM 647 N N . VAL A 1 80 ? -2.562 7.246 -8.571 1.00 47.44 80 VAL A N 1
ATOM 648 C CA . VAL A 1 80 ? -2.046 7.015 -9.932 1.00 47.44 80 VAL A CA 1
ATOM 649 C C . VAL A 1 80 ? -0.569 7.373 -10.020 1.00 47.44 80 VAL A C 1
ATOM 651 O O . VAL A 1 80 ? -0.186 8.386 -9.387 1.00 47.44 80 VAL A O 1
#

Organism: NCBI:txid1176587

pLDDT: mean 78.45, std 9.25, range [47.44, 91.5]

Radius of gyration: 22.46 Å; chains: 1; bounding box: 47×21×65 Å

Sequence (80 aa):
MKTGTKIIIAIAGFIVFCAWITNQIDGIKKAKWLIRTWENKTPEGSIYETWNKTNNTEFAGKSYIVKEKDTIVFENIQRV

Secondary structure (DSSP, 8-state):
--HHHHHHHHHHHHHHHHHHHHHHHHHHHHGGGG-SEEEEEETTEEEEEEEEE-SSS-EEEEEEEEETTEEEEEEEEEE-